Protein AF-A0A6C2UUQ6-F1 (afdb_monomer)

Secondary structure (DSSP, 8-state):
--HHHHHTTS--SSEEEEEEE-S--SSSEEEEEEEE-SS-EEEEEEEE--TTT-S-HHHHHHHHHHHTT---

Organism: NCBI:txid2750658

Structure (mmCIF, N/CA/C/O backbone):
data_AF-A0A6C2UUQ6-F1
#
_entry.id   AF-A0A6C2UUQ6-F1
#
loop_
_atom_site.group_PDB
_atom_site.id
_atom_site.type_symbol
_atom_site.label_atom_id
_atom_site.label_alt_id
_atom_site.label_comp_id
_atom_site.label_asym_id
_atom_site.label_entity_id
_atom_site.label_seq_id
_atom_site.pdbx_PDB_ins_code
_atom_site.Cartn_x
_atom_site.Cartn_y
_atom_site.Cartn_z
_atom_site.occupancy
_atom_site.B_iso_or_equiv
_atom_site.auth_seq_id
_atom_site.auth_comp_id
_atom_site.auth_asym_id
_atom_site.auth_atom_id
_atom_site.pdbx_PDB_model_num
ATOM 1 N N . MET A 1 1 ? -4.563 5.887 -11.622 1.00 63.56 1 MET A N 1
ATOM 2 C CA . MET A 1 1 ? -4.836 5.009 -10.459 1.00 63.56 1 MET A CA 1
ATOM 3 C C . MET A 1 1 ? -4.353 5.707 -9.202 1.00 63.56 1 MET A C 1
ATOM 5 O O . MET A 1 1 ? -3.238 6.214 -9.216 1.00 63.56 1 MET A O 1
ATOM 9 N N . THR A 1 2 ? -5.176 5.773 -8.157 1.00 82.38 2 THR A N 1
ATOM 10 C CA . THR A 1 2 ? -4.813 6.368 -6.860 1.00 82.38 2 THR A CA 1
ATOM 11 C C . THR A 1 2 ? -4.140 5.324 -5.958 1.00 82.38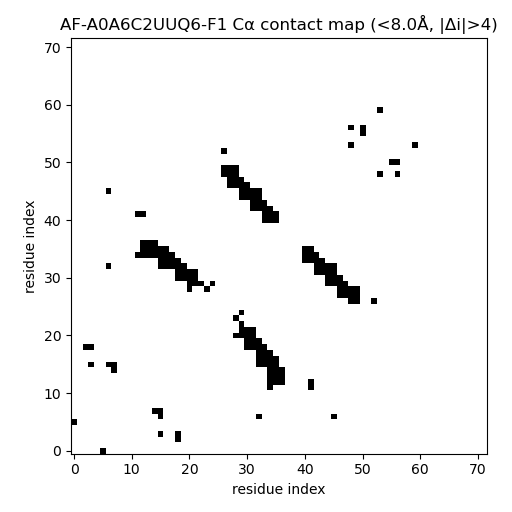 2 THR A C 1
ATOM 13 O O . THR A 1 2 ? -4.359 4.127 -6.155 1.00 82.38 2 THR A O 1
ATOM 16 N N . PRO A 1 3 ? -3.344 5.732 -4.953 1.00 80.75 3 PRO A N 1
ATOM 17 C CA . PRO A 1 3 ? -2.787 4.800 -3.971 1.00 80.75 3 PRO A CA 1
ATOM 18 C C . PRO A 1 3 ? -3.862 3.972 -3.248 1.00 80.75 3 PRO A C 1
ATOM 20 O O . PRO A 1 3 ? -3.661 2.781 -3.035 1.00 80.75 3 PRO A O 1
ATOM 23 N N . THR A 1 4 ? -5.023 4.569 -2.952 1.00 84.25 4 THR A N 1
ATOM 24 C CA . THR A 1 4 ? -6.166 3.889 -2.312 1.00 84.25 4 THR A CA 1
ATOM 25 C C . THR A 1 4 ? -6.686 2.727 -3.141 1.00 84.25 4 THR A C 1
ATOM 27 O O . THR A 1 4 ? -6.779 1.618 -2.631 1.00 84.25 4 THR A O 1
ATOM 30 N N . PHE A 1 5 ? -6.887 2.942 -4.443 1.00 88.62 5 PHE A N 1
ATOM 31 C CA . PHE A 1 5 ? -7.336 1.891 -5.357 1.00 88.62 5 PHE A CA 1
ATOM 32 C C . PHE A 1 5 ? -6.376 0.690 -5.408 1.00 88.62 5 PHE A C 1
ATOM 34 O O . PHE A 1 5 ? -6.791 -0.439 -5.641 1.00 88.62 5 PHE A O 1
ATOM 41 N N . ILE A 1 6 ? -5.075 0.922 -5.213 1.00 87.88 6 ILE A N 1
ATOM 42 C CA . ILE A 1 6 ? -4.074 -0.150 -5.166 1.00 87.88 6 ILE A CA 1
ATOM 43 C C . ILE A 1 6 ? -4.112 -0.874 -3.818 1.00 87.88 6 ILE A C 1
ATOM 45 O O . ILE A 1 6 ? -4.023 -2.096 -3.799 1.00 87.88 6 ILE A O 1
ATOM 49 N N . ALA A 1 7 ? -4.269 -0.149 -2.708 1.00 88.25 7 ALA A N 1
ATOM 50 C CA . ALA A 1 7 ? -4.356 -0.739 -1.373 1.00 88.25 7 ALA A CA 1
ATOM 51 C C . ALA A 1 7 ? -5.566 -1.675 -1.217 1.00 88.25 7 ALA A C 1
ATOM 53 O O . ALA A 1 7 ? -5.430 -2.735 -0.621 1.00 88.25 7 ALA A O 1
ATOM 54 N N . GLU A 1 8 ? -6.707 -1.345 -1.825 1.00 91.12 8 GLU A N 1
ATOM 55 C CA . GLU A 1 8 ? -7.919 -2.187 -1.826 1.00 91.12 8 GLU A CA 1
ATOM 56 C C . GLU A 1 8 ? -7.744 -3.534 -2.550 1.00 91.12 8 GLU A C 1
ATOM 58 O O . GLU A 1 8 ? -8.589 -4.415 -2.432 1.00 91.12 8 GLU A O 1
ATOM 63 N N . ARG A 1 9 ? -6.658 -3.722 -3.313 1.00 92.50 9 ARG A N 1
ATOM 64 C CA . ARG A 1 9 ? -6.343 -5.003 -3.969 1.00 92.50 9 ARG A CA 1
ATOM 65 C C . ARG A 1 9 ? -5.630 -5.994 -3.047 1.00 92.50 9 ARG A C 1
ATOM 67 O O . ARG A 1 9 ? -5.434 -7.136 -3.460 1.00 92.50 9 ARG A O 1
ATOM 74 N N . PHE A 1 10 ? -5.179 -5.557 -1.873 1.00 90.12 10 PHE A N 1
ATOM 75 C CA . PHE A 1 10 ? -4.507 -6.410 -0.899 1.00 90.12 10 PHE A CA 1
ATOM 76 C C . PHE A 1 10 ? -5.528 -6.991 0.076 1.00 90.12 10 PHE A C 1
ATOM 78 O O . PHE A 1 10 ? -6.442 -6.298 0.512 1.00 90.12 10 PHE A O 1
ATOM 85 N N . ASP A 1 11 ? -5.342 -8.261 0.426 1.00 92.94 11 ASP A N 1
ATOM 86 C CA . ASP A 1 11 ? -6.172 -8.965 1.401 1.00 92.94 11 ASP A CA 1
ATOM 87 C C . ASP A 1 11 ? -5.723 -8.600 2.826 1.00 92.94 11 ASP A C 1
ATOM 89 O O . ASP A 1 11 ? -4.925 -9.300 3.446 1.00 92.94 11 ASP A O 1
ATOM 93 N N . VAL A 1 12 ? -6.150 -7.421 3.287 1.00 91.56 12 VAL A N 1
ATOM 94 C CA . VAL A 1 12 ? -5.866 -6.867 4.620 1.00 91.56 12 VAL A CA 1
ATOM 95 C C . VAL A 1 12 ? -7.190 -6.543 5.297 1.00 91.56 12 VAL A C 1
ATOM 97 O O . VAL A 1 12 ? -8.110 -6.025 4.662 1.00 91.56 12 VAL A O 1
ATOM 100 N N . ALA A 1 13 ? -7.302 -6.829 6.592 1.00 92.06 13 ALA A N 1
ATOM 101 C CA . ALA A 1 13 ? -8.542 -6.611 7.320 1.00 92.06 13 ALA A CA 1
ATOM 102 C C . ALA A 1 13 ? -8.872 -5.112 7.459 1.00 92.06 13 ALA A C 1
ATOM 104 O O . ALA A 1 13 ? -8.072 -4.315 7.948 1.00 92.06 13 ALA A O 1
ATOM 105 N N . GLY A 1 14 ? -10.105 -4.743 7.105 1.00 91.44 14 GLY A N 1
ATOM 106 C CA . GLY A 1 14 ? -10.619 -3.380 7.251 1.00 91.44 14 GLY A CA 1
ATOM 107 C C . GLY A 1 14 ? -10.508 -2.534 5.986 1.00 91.44 14 GLY A C 1
ATOM 108 O O . GLY A 1 14 ? -10.263 -3.037 4.894 1.00 91.44 14 GLY A O 1
ATOM 109 N N . GLN A 1 15 ? -10.746 -1.231 6.128 1.00 92.00 15 GLN A N 1
ATOM 110 C CA . GLN A 1 15 ? -10.697 -0.283 5.013 1.00 92.00 15 GLN A CA 1
ATOM 111 C C . GLN A 1 15 ? -9.419 0.563 5.065 1.00 92.00 15 GLN A C 1
ATOM 113 O O . GLN A 1 15 ? -8.972 0.912 6.165 1.00 92.00 15 GLN A O 1
ATOM 118 N N . PRO A 1 16 ? -8.836 0.941 3.909 1.00 92.69 16 PRO A N 1
ATOM 119 C CA . PRO A 1 16 ? -7.692 1.841 3.882 1.00 92.69 16 PRO A CA 1
ATOM 120 C C . PRO A 1 16 ? -8.074 3.200 4.481 1.00 92.69 16 PRO A C 1
ATOM 122 O O . PRO A 1 16 ? -8.856 3.956 3.909 1.00 92.69 16 PRO A O 1
ATOM 125 N N . ALA A 1 17 ? -7.498 3.531 5.631 1.00 93.44 17 ALA A N 1
ATOM 126 C CA . ALA A 1 17 ? -7.732 4.791 6.328 1.00 93.44 17 ALA A CA 1
ATOM 127 C C . ALA A 1 17 ? -6.742 5.877 5.890 1.00 93.44 17 ALA A C 1
ATOM 129 O O . ALA A 1 17 ? -7.089 7.054 5.791 1.00 93.44 17 ALA A O 1
ATOM 130 N N . SER A 1 18 ? -5.487 5.503 5.629 1.00 93.88 18 SER A N 1
ATOM 131 C CA . SER A 1 18 ? -4.491 6.433 5.099 1.00 93.88 18 SER A CA 1
ATOM 132 C C . SER A 1 18 ? -3.413 5.720 4.302 1.00 93.88 18 SER A C 1
ATOM 134 O O . SER A 1 18 ? -3.044 4.585 4.600 1.00 93.88 18 SER A O 1
ATOM 136 N N . ILE A 1 19 ? -2.901 6.410 3.283 1.00 93.12 19 ILE A N 1
ATOM 137 C CA . ILE A 1 19 ? -1.764 5.950 2.491 1.00 93.12 19 ILE A CA 1
ATOM 138 C C . ILE A 1 19 ? -0.845 7.136 2.264 1.00 93.12 19 ILE A C 1
ATOM 140 O O . ILE A 1 19 ? -1.281 8.205 1.812 1.00 93.12 19 ILE A O 1
ATOM 144 N N . ARG A 1 20 ? 0.426 6.963 2.618 1.00 92.12 20 ARG A N 1
ATOM 145 C CA . ARG A 1 20 ? 1.432 8.020 2.539 1.00 92.12 20 ARG A CA 1
ATOM 146 C C . ARG A 1 20 ? 2.728 7.474 1.939 1.00 92.12 20 ARG A C 1
ATOM 148 O O . ARG A 1 20 ? 3.154 6.387 2.335 1.00 92.12 20 ARG A O 1
ATOM 155 N N . PRO A 1 21 ? 3.350 8.196 0.991 1.00 90.06 21 PRO A N 1
ATOM 156 C CA . PRO A 1 21 ? 4.688 7.854 0.531 1.00 90.06 21 PRO A CA 1
ATOM 157 C C . PRO A 1 21 ? 5.679 8.035 1.685 1.00 90.06 21 PRO A C 1
ATOM 159 O O . PRO A 1 21 ? 5.545 8.965 2.480 1.00 90.06 21 PRO A O 1
ATOM 162 N N . THR A 1 22 ? 6.672 7.155 1.784 1.00 85.75 22 THR A N 1
ATOM 163 C CA . THR A 1 22 ? 7.667 7.202 2.870 1.00 85.75 22 THR A CA 1
ATOM 164 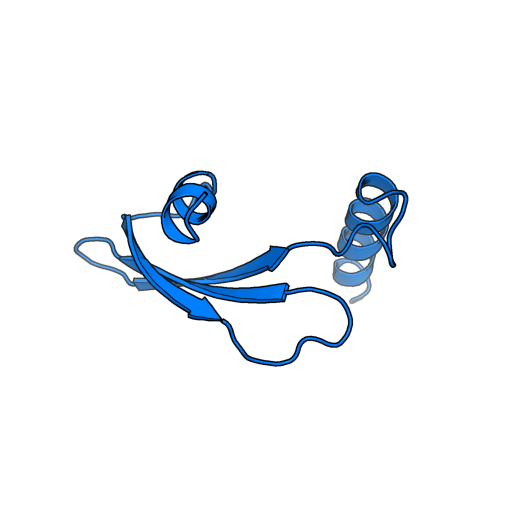C C . THR A 1 22 ? 8.885 8.070 2.548 1.00 85.75 22 THR A C 1
ATOM 166 O O . THR A 1 22 ? 9.774 8.188 3.383 1.00 85.75 22 THR A O 1
ATOM 169 N N . GLY A 1 23 ? 8.944 8.668 1.353 1.00 70.94 23 GLY A N 1
ATOM 170 C CA . GLY A 1 23 ? 10.097 9.432 0.864 1.00 70.94 23 GLY A CA 1
ATOM 171 C C . GLY A 1 2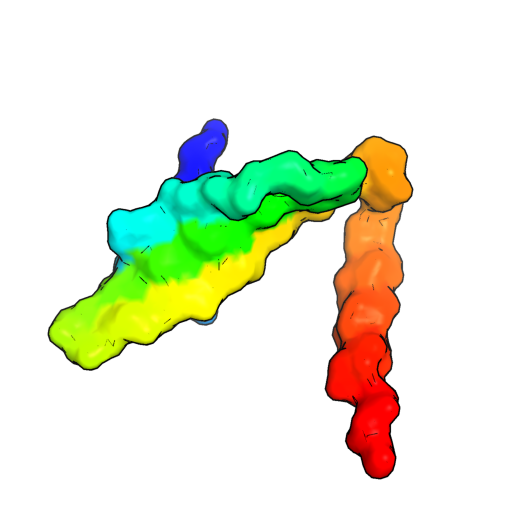3 ? 10.951 8.662 -0.150 1.00 70.94 23 GLY A C 1
ATOM 172 O O . GLY A 1 23 ? 10.518 7.632 -0.665 1.00 70.94 23 GLY A O 1
ATOM 173 N N . SER A 1 24 ? 12.139 9.198 -0.463 1.00 61.59 24 SER A N 1
ATOM 174 C CA . SER A 1 24 ? 13.029 8.788 -1.563 1.00 61.59 24 SER A CA 1
ATOM 175 C C . SER A 1 24 ? 13.560 7.356 -1.423 1.00 61.59 24 SER A C 1
ATOM 177 O O . SER A 1 24 ? 14.696 7.121 -1.005 1.00 61.59 24 SER A O 1
ATOM 179 N N . GLY A 1 25 ? 12.748 6.372 -1.789 1.00 58.31 25 GLY A N 1
ATOM 180 C CA . GLY A 1 25 ? 13.247 5.037 -2.077 1.00 58.31 25 GLY A CA 1
ATOM 181 C C . GLY A 1 25 ? 14.129 5.097 -3.325 1.00 58.31 25 GLY A C 1
ATOM 182 O O . GLY A 1 25 ? 13.643 5.420 -4.400 1.00 58.31 25 GLY A O 1
ATOM 183 N N . ASN A 1 26 ? 15.421 4.779 -3.200 1.00 62.59 26 ASN A N 1
ATOM 184 C CA . ASN A 1 26 ? 16.370 4.807 -4.328 1.00 62.59 26 ASN A CA 1
ATOM 185 C C . ASN A 1 26 ? 16.011 3.834 -5.466 1.00 62.59 26 ASN A C 1
ATOM 187 O O . ASN A 1 26 ? 16.520 3.972 -6.574 1.00 62.59 26 ASN A O 1
ATOM 191 N N . VAL A 1 27 ? 15.186 2.820 -5.182 1.00 70.31 27 VAL A N 1
ATOM 192 C CA . VAL A 1 27 ? 14.878 1.743 -6.129 1.00 70.31 27 VAL A CA 1
ATOM 193 C C . VAL A 1 27 ? 13.376 1.519 -6.273 1.00 70.31 27 VAL A C 1
ATOM 195 O O . VAL A 1 27 ? 12.904 1.527 -7.398 1.00 70.31 27 VAL A O 1
ATOM 198 N N . ASN A 1 28 ? 12.615 1.358 -5.184 1.00 75.56 28 ASN A N 1
ATOM 199 C CA . ASN A 1 28 ? 11.159 1.155 -5.225 1.00 75.56 28 ASN A CA 1
ATOM 200 C C . ASN A 1 28 ? 10.422 2.341 -4.596 1.00 75.56 28 ASN A C 1
ATOM 202 O O . ASN A 1 28 ? 10.842 2.827 -3.541 1.00 75.56 28 ASN A O 1
ATOM 206 N N . ASP A 1 29 ? 9.268 2.720 -5.154 1.00 84.62 29 ASP A N 1
ATOM 207 C CA . ASP A 1 29 ? 8.371 3.643 -4.456 1.00 84.62 29 ASP A CA 1
ATOM 208 C C . ASP A 1 29 ? 7.748 2.905 -3.274 1.00 84.62 29 ASP A C 1
ATOM 210 O O . ASP A 1 29 ? 7.130 1.846 -3.434 1.00 84.62 29 ASP A O 1
ATOM 214 N N . THR A 1 30 ? 7.926 3.460 -2.080 1.00 88.06 30 THR A N 1
ATOM 215 C CA . THR A 1 30 ? 7.486 2.835 -0.834 1.00 88.06 30 THR A CA 1
ATOM 216 C C . THR A 1 30 ? 6.374 3.659 -0.205 1.00 88.06 30 THR A C 1
ATOM 218 O O . THR A 1 30 ? 6.467 4.883 -0.073 1.00 88.06 30 THR A O 1
ATOM 221 N N . TYR A 1 31 ? 5.312 2.970 0.196 1.00 90.44 31 TYR A N 1
ATOM 222 C CA . TYR A 1 31 ? 4.136 3.545 0.822 1.00 90.44 31 TYR A CA 1
A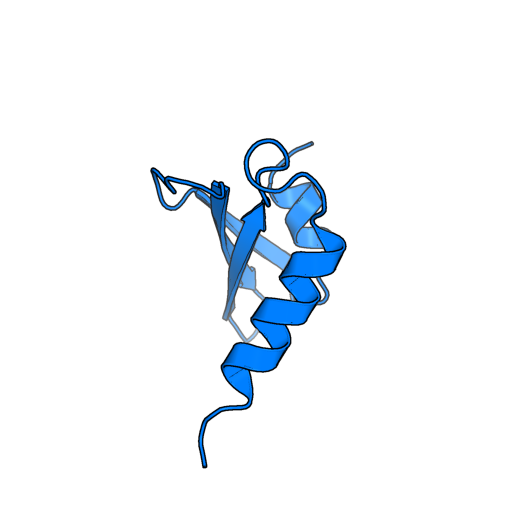TOM 223 C C . TYR A 1 31 ? 3.853 2.829 2.134 1.00 90.44 31 TYR A C 1
ATOM 225 O O . TYR A 1 31 ? 3.951 1.606 2.233 1.00 90.44 31 TYR A O 1
ATOM 233 N N . ILE A 1 32 ? 3.443 3.600 3.132 1.00 93.31 32 ILE A N 1
ATOM 234 C CA . ILE A 1 32 ? 2.798 3.075 4.329 1.00 93.31 32 ILE A CA 1
ATOM 235 C C . ILE A 1 32 ? 1.296 3.154 4.093 1.00 93.31 32 ILE A C 1
ATOM 237 O O . ILE A 1 32 ? 0.780 4.245 3.835 1.00 93.31 32 ILE A O 1
ATOM 241 N N . ALA A 1 33 ? 0.613 2.016 4.201 1.00 94.62 33 ALA A N 1
ATOM 242 C CA . ALA A 1 33 ? -0.840 1.949 4.209 1.00 94.62 33 ALA A CA 1
ATOM 243 C C . ALA A 1 33 ? -1.325 1.515 5.594 1.00 94.62 33 ALA A C 1
ATOM 245 O O . ALA A 1 33 ? -0.798 0.572 6.184 1.00 94.62 33 ALA A O 1
ATOM 246 N N . VAL A 1 34 ? -2.313 2.239 6.108 1.00 95.44 34 VAL A N 1
ATOM 247 C CA . VAL A 1 34 ? -2.978 1.956 7.378 1.00 95.44 34 VAL A CA 1
ATOM 248 C C . VAL A 1 34 ? -4.404 1.530 7.073 1.00 95.44 34 VAL A C 1
ATOM 250 O O . VAL A 1 34 ? -5.146 2.2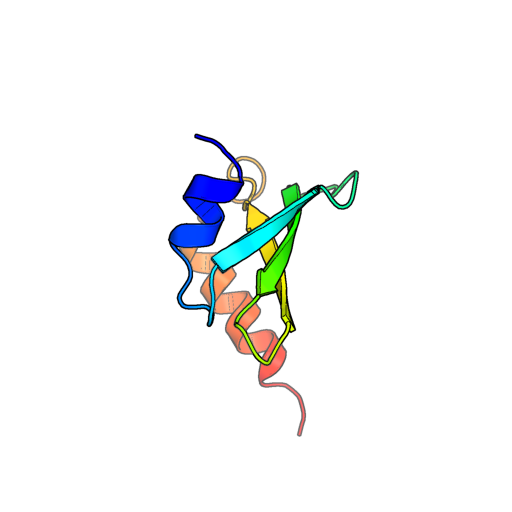88 6.444 1.00 95.44 34 VAL A O 1
ATOM 253 N N . PHE A 1 35 ? -4.773 0.341 7.530 1.00 95.69 35 PHE A N 1
ATOM 254 C CA . PHE A 1 35 ? -6.100 -0.244 7.435 1.00 95.69 35 PHE A CA 1
ATOM 255 C C . PHE A 1 35 ? -6.761 -0.207 8.804 1.00 95.69 35 PHE A C 1
ATOM 257 O O . PHE A 1 35 ? -6.107 -0.423 9.825 1.00 95.69 35 PHE A O 1
ATOM 264 N N . ARG A 1 36 ? -8.055 0.103 8.837 1.00 94.56 36 ARG A N 1
ATOM 265 C CA . ARG A 1 36 ? -8.827 0.155 10.078 1.00 94.56 36 ARG A CA 1
ATOM 266 C C . ARG A 1 36 ? -10.075 -0.696 9.971 1.00 94.56 36 ARG A C 1
ATOM 268 O O . ARG A 1 36 ? -10.832 -0.596 9.004 1.00 94.56 36 ARG A O 1
ATOM 275 N N . THR A 1 37 ? -10.297 -1.497 11.000 1.00 92.00 37 THR A N 1
ATOM 276 C CA . THR A 1 37 ? -11.602 -2.067 11.325 1.00 92.00 37 THR A CA 1
ATOM 277 C C . THR A 1 37 ? -12.237 -1.232 12.442 1.00 92.00 37 THR A C 1
ATOM 279 O O . THR A 1 37 ? -11.664 -0.244 12.902 1.00 92.00 37 THR A O 1
ATOM 282 N N . HIS A 1 38 ? -13.413 -1.633 12.923 1.00 90.81 38 HIS A N 1
ATOM 283 C CA . HIS A 1 38 ? -14.005 -1.016 14.114 1.00 90.81 38 HIS A CA 1
ATOM 284 C C . HIS A 1 38 ? -13.181 -1.235 15.393 1.00 90.81 38 HIS A C 1
ATOM 286 O O . HIS A 1 38 ? -13.334 -0.471 16.342 1.00 90.81 38 HIS A O 1
ATOM 292 N N . PHE A 1 39 ? -12.325 -2.260 15.428 1.00 90.06 39 PHE A N 1
ATOM 293 C CA . PHE A 1 39 ? -11.655 -2.714 16.650 1.00 90.06 39 PHE A CA 1
ATOM 294 C C . PHE A 1 39 ? -10.129 -2.665 16.569 1.00 90.06 39 PHE A C 1
ATOM 296 O O . PHE A 1 39 ? -9.461 -2.680 17.599 1.00 90.06 39 PHE A O 1
ATOM 303 N N . THR A 1 40 ? -9.566 -2.631 15.361 1.00 91.62 40 THR A N 1
ATOM 304 C CA . THR A 1 40 ? -8.128 -2.788 15.131 1.00 91.62 40 THR A CA 1
ATOM 305 C C . THR A 1 40 ? -7.615 -1.857 14.043 1.00 91.62 40 THR A C 1
ATOM 307 O O . THR A 1 40 ? -8.341 -1.463 13.126 1.00 91.62 40 THR A O 1
ATOM 310 N N . GLU A 1 41 ? -6.329 -1.538 14.144 1.00 92.88 41 GLU A N 1
ATOM 311 C CA . GLU A 1 41 ? -5.560 -0.871 13.103 1.00 92.88 41 GLU A CA 1
ATOM 312 C C . GLU A 1 41 ? -4.426 -1.799 12.663 1.00 92.88 41 GLU A C 1
ATOM 314 O O . GLU A 1 41 ? -3.685 -2.320 13.497 1.00 92.88 41 GLU A O 1
ATOM 319 N N . GLU A 1 42 ? -4.290 -1.994 11.357 1.00 94.06 42 GLU A N 1
ATOM 320 C CA . GLU A 1 42 ? -3.217 -2.773 10.753 1.00 94.06 42 GLU A CA 1
ATOM 321 C C . GLU A 1 42 ? -2.400 -1.886 9.815 1.00 94.06 42 GLU A C 1
ATOM 323 O O . GLU A 1 42 ? -2.938 -1.128 9.006 1.00 94.06 42 GLU A O 1
ATOM 328 N N . ARG A 1 43 ? -1.073 -1.963 9.921 1.00 93.81 43 ARG A N 1
ATOM 329 C CA . ARG A 1 43 ? -0.154 -1.168 9.108 1.00 93.81 43 ARG A CA 1
ATOM 330 C C . ARG A 1 43 ? 0.694 -2.083 8.246 1.00 93.81 43 ARG A C 1
ATOM 332 O O . ARG A 1 43 ? 1.430 -2.917 8.765 1.00 93.81 43 ARG A O 1
ATOM 339 N N . ILE A 1 44 ? 0.667 -1.842 6.941 1.00 92.88 44 ILE A N 1
ATOM 340 C CA . ILE A 1 44 ? 1.469 -2.581 5.968 1.00 92.88 44 ILE A CA 1
ATOM 341 C C . ILE A 1 44 ? 2.375 -1.648 5.161 1.00 92.88 44 ILE A C 1
ATOM 343 O O . ILE A 1 44 ? 2.141 -0.439 5.048 1.00 92.88 44 ILE A O 1
ATOM 347 N N . ILE A 1 45 ? 3.420 -2.234 4.577 1.00 90.94 45 ILE A N 1
ATOM 348 C CA . ILE A 1 45 ? 4.313 -1.566 3.630 1.00 90.94 45 ILE A CA 1
ATOM 349 C C . ILE A 1 45 ? 3.950 -2.041 2.224 1.00 90.94 45 ILE A C 1
ATOM 351 O O . ILE A 1 45 ? 4.045 -3.228 1.921 1.00 90.94 45 ILE A O 1
ATOM 355 N N . ILE A 1 46 ? 3.582 -1.105 1.354 1.00 90.06 46 ILE A N 1
ATOM 356 C CA . ILE A 1 46 ? 3.351 -1.362 -0.069 1.00 90.06 46 ILE A CA 1
ATOM 357 C C . ILE A 1 46 ? 4.562 -0.842 -0.837 1.00 90.06 46 ILE A C 1
ATOM 359 O O . ILE A 1 46 ? 4.906 0.335 -0.738 1.00 90.06 46 ILE A O 1
ATOM 363 N N . GLN A 1 47 ? 5.199 -1.709 -1.625 1.00 87.56 47 GLN A N 1
ATOM 364 C CA . GLN A 1 47 ? 6.291 -1.321 -2.518 1.00 87.56 47 GLN A CA 1
ATOM 365 C C . GLN A 1 47 ? 5.874 -1.495 -3.974 1.00 87.56 47 GLN A C 1
ATOM 367 O O . GLN A 1 47 ? 5.497 -2.589 -4.401 1.00 87.56 47 GLN A O 1
ATOM 372 N N . ARG A 1 48 ? 5.981 -0.424 -4.759 1.00 85.25 48 ARG A N 1
ATOM 373 C CA . ARG A 1 48 ? 5.906 -0.499 -6.218 1.00 85.25 48 ARG A CA 1
ATOM 374 C C . ARG A 1 48 ? 7.297 -0.835 -6.741 1.00 85.25 48 ARG A C 1
ATOM 376 O O . ARG A 1 48 ? 8.222 -0.034 -6.635 1.00 85.25 48 ARG A O 1
ATOM 383 N N . VAL A 1 49 ? 7.423 -2.028 -7.313 1.00 83.25 49 VAL A N 1
ATOM 384 C CA . VAL A 1 49 ? 8.674 -2.492 -7.921 1.00 83.25 49 VAL A CA 1
ATOM 385 C C . VAL A 1 49 ? 9.003 -1.631 -9.139 1.00 83.25 49 VAL A C 1
ATOM 387 O O . VAL A 1 49 ? 8.181 -1.502 -10.049 1.00 83.25 49 VAL A O 1
ATOM 390 N N . ASN A 1 50 ? 10.208 -1.063 -9.177 1.00 81.25 50 ASN A N 1
ATOM 391 C CA . ASN A 1 50 ? 10.681 -0.313 -10.336 1.00 81.25 50 ASN A CA 1
ATOM 392 C C . ASN A 1 50 ? 11.144 -1.263 -11.445 1.00 81.25 50 ASN A C 1
ATOM 394 O O . ASN A 1 50 ? 12.214 -1.867 -11.368 1.00 81.25 50 ASN A O 1
ATOM 398 N N . ALA A 1 51 ? 10.336 -1.365 -12.499 1.00 72.25 51 ALA A N 1
ATOM 399 C CA . ALA A 1 51 ? 10.599 -2.248 -13.631 1.00 72.25 51 ALA A CA 1
ATOM 400 C C . ALA A 1 51 ? 11.820 -1.836 -14.483 1.00 72.25 51 ALA A C 1
ATOM 402 O O . ALA A 1 51 ? 12.318 -2.663 -15.243 1.00 72.25 51 ALA A O 1
ATOM 403 N N . HIS A 1 52 ? 12.331 -0.603 -14.349 1.00 75.69 52 HIS A N 1
ATOM 404 C CA . HIS A 1 52 ? 13.565 -0.175 -15.024 1.00 75.69 52 HIS A CA 1
ATOM 405 C C . HIS A 1 52 ? 14.807 -0.795 -14.384 1.00 75.69 52 HIS A C 1
ATOM 407 O O . HIS A 1 52 ? 15.719 -1.214 -15.090 1.00 75.69 52 HIS A O 1
ATOM 413 N N . VAL A 1 53 ? 14.834 -0.880 -13.051 1.00 72.88 53 VAL A N 1
ATOM 414 C CA . VAL A 1 53 ? 15.906 -1.573 -12.316 1.00 72.88 53 VAL A CA 1
ATOM 415 C C . VAL A 1 53 ? 15.679 -3.086 -12.352 1.00 72.88 53 VAL A C 1
ATOM 417 O O . VAL A 1 53 ? 16.621 -3.875 -12.398 1.00 72.88 53 VAL A O 1
ATOM 420 N N . PHE A 1 54 ? 14.412 -3.498 -12.374 1.00 71.25 54 PHE A N 1
ATOM 421 C CA . PHE A 1 54 ? 13.990 -4.885 -12.286 1.00 71.25 54 PHE A CA 1
ATOM 422 C C . PHE A 1 54 ? 13.152 -5.302 -13.496 1.00 71.25 54 PHE A C 1
ATOM 424 O O . PHE A 1 54 ? 11.933 -5.451 -13.415 1.00 71.25 54 PHE A O 1
ATOM 431 N N . THR A 1 55 ? 13.825 -5.576 -14.611 1.00 73.06 55 THR A N 1
ATOM 432 C CA . THR A 1 55 ? 13.218 -5.999 -15.887 1.00 73.06 55 THR A CA 1
ATOM 433 C C . THR A 1 55 ? 12.443 -7.321 -15.821 1.00 73.06 55 THR A C 1
ATOM 435 O O . THR A 1 55 ? 11.653 -7.611 -16.716 1.00 73.06 55 THR A O 1
ATOM 438 N N . ASN A 1 56 ? 12.617 -8.125 -14.763 1.00 72.69 56 ASN A N 1
ATOM 439 C CA . ASN A 1 56 ? 11.808 -9.320 -14.513 1.00 72.69 56 ASN A CA 1
ATOM 440 C C . ASN A 1 56 ? 11.348 -9.397 -13.040 1.00 72.69 56 ASN A C 1
ATOM 442 O O . ASN A 1 56 ? 11.986 -10.080 -12.226 1.00 72.69 56 ASN A O 1
ATOM 446 N N . PRO A 1 57 ? 10.242 -8.720 -12.677 1.00 63.88 57 PRO A N 1
ATOM 447 C CA . PRO A 1 57 ? 9.783 -8.620 -11.290 1.00 63.88 57 PRO A CA 1
ATOM 448 C C . PRO A 1 57 ? 9.436 -9.985 -10.672 1.00 63.88 57 PRO A C 1
ATOM 450 O O . PRO A 1 57 ? 9.698 -10.213 -9.489 1.00 63.88 57 PRO A O 1
ATOM 453 N N . GLY A 1 58 ? 8.943 -10.940 -11.471 1.00 64.81 58 GLY A N 1
ATOM 454 C CA . GLY A 1 58 ? 8.588 -12.284 -11.000 1.00 64.81 58 GLY A CA 1
ATOM 455 C C . GLY A 1 58 ? 9.774 -13.077 -10.432 1.00 64.81 58 GLY A C 1
ATOM 456 O O . GLY A 1 58 ? 9.626 -13.797 -9.444 1.00 64.81 58 GLY A O 1
ATOM 457 N N . ARG A 1 59 ? 10.984 -12.899 -10.981 1.00 62.66 59 ARG A N 1
ATOM 458 C CA . ARG A 1 59 ? 12.199 -13.583 -10.489 1.00 62.66 59 ARG A CA 1
ATOM 459 C C . ARG A 1 59 ? 12.712 -13.028 -9.156 1.00 62.66 59 ARG A C 1
ATOM 461 O O . ARG A 1 59 ? 13.445 -13.723 -8.454 1.00 62.66 59 ARG A O 1
ATOM 468 N N . ILE A 1 60 ? 12.345 -11.800 -8.794 1.00 62.50 60 ILE A N 1
ATOM 469 C CA . ILE A 1 60 ? 12.826 -11.125 -7.577 1.00 62.50 60 ILE A CA 1
ATOM 470 C C . ILE A 1 60 ? 11.958 -11.465 -6.377 1.00 62.50 60 ILE A C 1
ATOM 472 O O . ILE A 1 60 ? 12.497 -11.765 -5.313 1.00 62.50 60 ILE A O 1
ATOM 476 N N . ILE A 1 61 ? 10.637 -11.516 -6.560 1.00 64.00 61 ILE A N 1
ATOM 477 C CA . ILE A 1 61 ? 9.707 -11.953 -5.509 1.00 64.00 61 ILE A CA 1
ATOM 478 C C . ILE A 1 61 ? 10.100 -13.359 -5.012 1.00 64.00 61 ILE A C 1
ATOM 480 O O . ILE A 1 61 ? 10.103 -13.623 -3.809 1.00 64.00 61 ILE A O 1
ATOM 484 N N . ALA A 1 62 ? 10.556 -14.235 -5.917 1.00 61.59 62 ALA A N 1
ATOM 485 C CA . ALA A 1 62 ? 11.086 -15.553 -5.566 1.00 61.59 62 ALA A CA 1
ATOM 486 C C . ALA A 1 62 ? 12.394 -15.512 -4.739 1.00 61.59 62 ALA A C 1
ATOM 488 O O . ALA A 1 62 ? 12.602 -16.377 -3.887 1.00 61.59 62 ALA A O 1
ATOM 489 N N . LYS A 1 63 ? 13.270 -14.516 -4.949 1.00 58.81 63 LYS A N 1
ATOM 490 C CA . LYS A 1 63 ? 14.496 -14.316 -4.149 1.00 58.81 63 L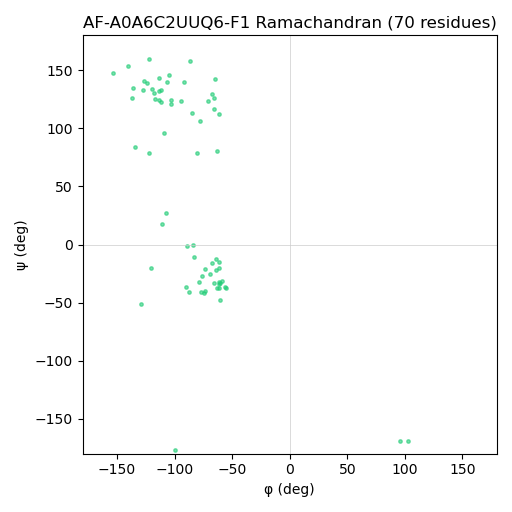YS A CA 1
ATOM 491 C C . LYS A 1 63 ? 14.186 -13.743 -2.763 1.00 58.81 63 LYS A C 1
ATOM 493 O O . LYS A 1 63 ? 14.743 -14.228 -1.785 1.00 58.81 63 LYS A O 1
ATOM 498 N N . MET A 1 64 ? 13.275 -1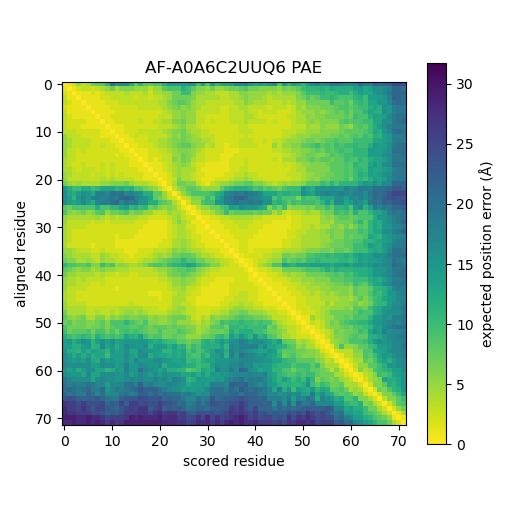2.772 -2.666 1.00 58.12 64 MET A N 1
ATOM 499 C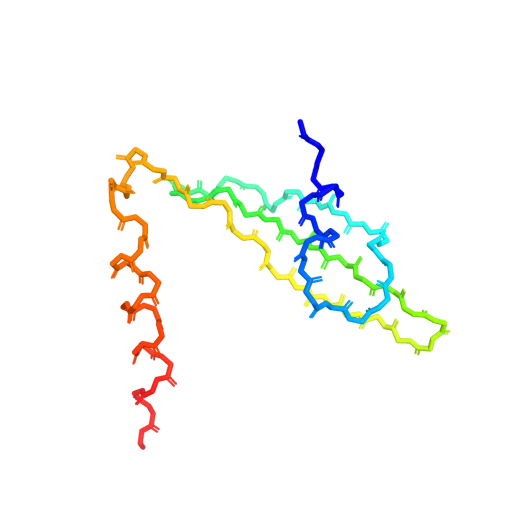 CA . MET A 1 64 ? 12.874 -12.173 -1.384 1.00 58.12 64 MET A CA 1
ATOM 500 C C . MET A 1 64 ? 12.207 -13.191 -0.451 1.00 58.12 64 MET A C 1
ATOM 502 O O . MET A 1 64 ? 12.499 -13.200 0.740 1.00 58.12 64 MET A O 1
ATOM 506 N N . ARG A 1 65 ? 11.402 -14.124 -0.982 1.00 57.03 65 ARG A N 1
ATOM 507 C CA . ARG A 1 65 ? 10.815 -15.212 -0.178 1.00 57.03 65 ARG A CA 1
ATOM 508 C C . ARG A 1 65 ? 11.875 -16.116 0.471 1.00 57.03 65 ARG A C 1
ATOM 510 O O . ARG A 1 65 ? 11.652 -16.590 1.576 1.00 57.03 65 ARG A O 1
ATOM 517 N N . ARG A 1 66 ? 13.026 -16.331 -0.184 1.00 52.25 66 ARG A N 1
ATOM 518 C CA . ARG A 1 66 ? 14.126 -17.161 0.347 1.00 52.25 66 ARG A CA 1
ATOM 519 C C . ARG A 1 66 ? 14.948 -16.476 1.444 1.00 52.25 66 ARG A C 1
ATOM 521 O O . ARG A 1 66 ? 15.505 -17.174 2.286 1.00 52.25 66 ARG A O 1
ATOM 528 N N . ALA A 1 67 ? 15.022 -15.145 1.458 1.00 52.56 67 ALA A N 1
ATOM 529 C CA . ALA A 1 67 ? 15.781 -14.405 2.471 1.00 52.56 67 ALA A CA 1
ATOM 530 C C . ALA A 1 67 ? 15.151 -14.488 3.879 1.00 52.56 67 ALA A C 1
ATOM 532 O O . ALA A 1 67 ? 15.873 -14.429 4.866 1.00 52.56 67 ALA A O 1
ATOM 533 N N . ASN A 1 68 ? 13.835 -14.716 3.976 1.00 49.75 68 ASN A N 1
ATOM 534 C CA . ASN A 1 68 ? 13.124 -14.891 5.253 1.00 49.75 68 ASN A CA 1
ATOM 535 C C . ASN A 1 68 ? 13.178 -16.326 5.812 1.00 49.75 68 ASN A C 1
ATOM 537 O O . AS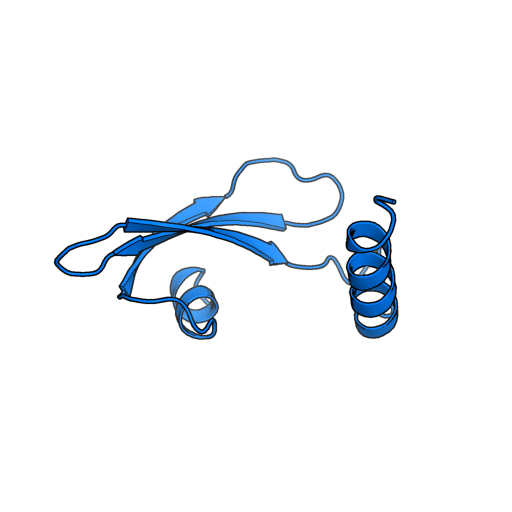N A 1 68 ? 12.611 -16.593 6.865 1.00 49.75 68 ASN A O 1
ATOM 541 N N . SER A 1 69 ? 13.840 -17.255 5.118 1.00 51.06 69 SER A N 1
ATOM 542 C CA . SER A 1 69 ? 13.970 -18.668 5.515 1.00 51.06 69 SER A CA 1
ATOM 543 C C . SER A 1 69 ? 15.401 -19.056 5.923 1.00 51.06 69 SER A C 1
ATOM 545 O O . SER A 1 69 ? 15.740 -20.233 5.931 1.00 51.06 69 SER A O 1
ATOM 547 N N . GLY A 1 70 ? 16.251 -18.069 6.227 1.00 47.94 70 GLY A N 1
ATOM 548 C CA . GLY A 1 70 ? 17.662 -18.250 6.595 1.00 47.94 70 GLY A CA 1
ATOM 549 C C . GLY A 1 70 ? 17.988 -18.007 8.072 1.00 47.94 70 GLY A C 1
ATOM 550 O O . GLY A 1 70 ? 19.108 -17.605 8.363 1.00 47.94 70 GLY A O 1
ATOM 551 N N . GLY A 1 71 ? 17.030 -18.194 8.982 1.00 47.16 71 GLY A N 1
ATOM 552 C CA . GLY A 1 71 ? 17.278 -18.227 10.426 1.00 47.16 71 GLY A CA 1
ATOM 553 C C . GLY A 1 71 ? 17.112 -19.653 10.938 1.00 47.16 71 GLY A C 1
ATOM 554 O O . GLY A 1 71 ? 15.981 -20.087 11.147 1.00 47.16 71 GLY A O 1
ATOM 555 N N . GLY A 1 72 ? 18.230 -20.371 11.054 1.00 38.34 72 GLY A N 1
ATOM 556 C CA . GLY A 1 72 ? 18.366 -21.561 11.894 1.00 38.34 72 GLY A CA 1
ATOM 557 C C . GLY A 1 72 ? 19.010 -21.176 13.214 1.00 38.34 72 GLY A C 1
ATOM 558 O O . GLY A 1 72 ? 19.805 -20.208 13.196 1.00 38.34 72 GLY A O 1
#

Sequence (72 aa):
MTPTFIAERFDVAGQPASIRPTGSGNVNDTYIAVFRTHFTEERIIIQRVNAHVFTNPGRIIAKMRRANSGGG

pLDDT: mean 78.79, std 15.45, range [38.34, 95.69]

Nearest PDB structures (foldseek):
  5iso-assembly2_D  TM=7.141E-01  e=1.022E+00  Homo sapiens
  4cfe-assembly2_B  TM=7.047E-01  e=1.476E+00  Homo sapiens
  4cfe-assembly1_D  TM=7.030E-01  e=2.894E+00  Homo sapiens
  8jx6-assembly1_A  TM=4.133E-01  e=7.526E-01  metagenome
  4cff-assembly2_B  TM=5.469E-01  e=1.228E+00  Homo sapiens

Radius of gyration: 14.31 Å; Cα contacts (8 Å, |Δi|>4): 89; chains: 1; bounding box: 32×31×32 Å

Solvent-accessible surface area (backbone atoms only — not comparable to full-atom values): 4591 Å² total; per-residue (Å²): 137,57,73,65,70,57,56,72,72,52,99,59,75,56,45,82,74,47,76,43,75,76,58,91,49,94,67,35,54,37,28,44,36,33,21,36,48,100,86,49,77,46,77,48,80,48,70,49,78,39,53,87,87,37,82,57,61,75,67,48,58,60,52,58,61,52,66,79,72,73,80,130

Foldseek 3Di:
DDPLVVVVVDPDPAHFPDKDFPDDDVFWGKIWTWGDDPVDIDIDIDTHGDCVVPVPVPVVVVVVVVVVVPDD

Mean predicted aligned error: 8.7 Å